Protein AF-A0AA97G6Q7-F1 (afdb_monomer_lite)

Foldseek 3Di:
DDDDDQLVVQLVLLVVLVHDNVVSNCLSPDPDDPVVSCPDPSNCSSVDPVVCVVVVDDDPVVVVCVVVPD

Secondary structure (DSSP, 8-state):
------HHHHHHHHHHTT--HHHHHHHHH----HHHHHTSHHHHHHT-HHHHHHTTPPPHHHHHHHHH--

pLDDT: mean 90.84, std 8.01, range [47.03, 96.0]

Structure (mmCIF, N/CA/C/O backbone):
data_AF-A0AA97G6Q7-F1
#
_entry.id   AF-A0AA97G6Q7-F1
#
loop_
_atom_site.group_PDB
_atom_site.id
_atom_site.type_symbol
_atom_site.label_atom_id
_atom_site.label_alt_id
_atom_site.label_comp_id
_atom_site.label_asym_id
_atom_site.label_entity_id
_atom_site.label_seq_id
_atom_site.pdbx_PDB_ins_code
_atom_site.Cartn_x
_atom_site.Cartn_y
_atom_site.Cartn_z
_atom_site.occupancy
_atom_site.B_iso_or_equiv
_atom_site.auth_seq_id
_atom_site.auth_comp_id
_atom_site.auth_asym_id
_atom_site.auth_atom_id
_atom_site.pdbx_PDB_model_num
ATOM 1 N N . MET A 1 1 ? 7.611 -7.977 15.166 1.00 47.03 1 MET A N 1
ATOM 2 C CA . MET A 1 1 ? 8.570 -8.413 14.121 1.00 47.03 1 MET A CA 1
ATOM 3 C C . MET A 1 1 ? 8.281 -7.648 12.831 1.00 47.03 1 MET A C 1
ATOM 5 O O . MET A 1 1 ? 7.131 -7.585 12.420 1.00 47.03 1 MET A O 1
ATOM 9 N N . LYS A 1 2 ? 9.279 -6.997 12.223 1.00 65.19 2 LYS A N 1
ATOM 10 C CA . LYS A 1 2 ? 9.079 -6.166 11.023 1.00 65.19 2 LYS A CA 1
ATOM 11 C C . LYS A 1 2 ? 8.930 -7.041 9.778 1.00 65.19 2 LYS A C 1
ATOM 13 O O . LYS A 1 2 ? 9.882 -7.721 9.404 1.00 65.19 2 LYS A O 1
ATOM 18 N N . GLN A 1 3 ? 7.779 -6.992 9.112 1.00 75.25 3 GLN A N 1
ATOM 19 C CA . GLN A 1 3 ? 7.565 -7.751 7.880 1.00 75.25 3 GLN A CA 1
ATOM 20 C C . GLN A 1 3 ? 8.323 -7.090 6.719 1.00 75.25 3 GLN A C 1
ATOM 22 O O . GLN A 1 3 ? 8.076 -5.933 6.376 1.00 75.25 3 GLN A O 1
ATOM 27 N N . ARG A 1 4 ? 9.292 -7.810 6.139 1.00 72.25 4 ARG A N 1
ATOM 28 C CA . ARG A 1 4 ? 10.059 -7.364 4.968 1.00 72.25 4 ARG A CA 1
ATOM 29 C C . ARG A 1 4 ? 9.579 -8.120 3.727 1.00 72.25 4 ARG A C 1
ATOM 31 O O . ARG A 1 4 ? 10.069 -9.222 3.479 1.00 72.25 4 ARG A O 1
ATOM 38 N N . PRO A 1 5 ? 8.631 -7.576 2.945 1.00 81.81 5 PRO A N 1
ATOM 39 C CA . PRO A 1 5 ? 8.209 -8.242 1.724 1.00 81.81 5 PRO A CA 1
ATOM 40 C C . PRO A 1 5 ? 9.370 -8.282 0.726 1.00 81.81 5 PRO A C 1
ATOM 42 O O . PRO A 1 5 ? 10.110 -7.307 0.571 1.00 81.81 5 PRO A O 1
ATOM 45 N N . LYS A 1 6 ? 9.513 -9.406 0.013 1.00 92.06 6 LYS A N 1
ATOM 46 C CA . LYS A 1 6 ? 10.425 -9.492 -1.136 1.00 92.06 6 LYS A CA 1
ATOM 47 C C . LYS A 1 6 ? 10.051 -8.405 -2.164 1.00 92.06 6 LYS A C 1
ATOM 49 O O . LYS A 1 6 ? 8.863 -8.085 -2.274 1.00 92.06 6 LYS A O 1
ATOM 54 N N . PRO A 1 7 ? 11.000 -7.882 -2.965 1.00 92.44 7 PRO A N 1
ATOM 55 C CA . PRO A 1 7 ? 10.732 -6.852 -3.979 1.00 92.44 7 PRO A CA 1
ATOM 56 C C . PRO A 1 7 ? 9.508 -7.143 -4.858 1.00 92.44 7 PRO A C 1
ATOM 58 O O . PRO A 1 7 ? 8.656 -6.280 -5.045 1.00 92.44 7 PRO A O 1
ATOM 61 N N . LYS A 1 8 ? 9.356 -8.398 -5.299 1.00 94.62 8 LYS A N 1
ATOM 62 C CA . LYS A 1 8 ? 8.209 -8.869 -6.092 1.00 94.62 8 LYS A CA 1
ATOM 63 C C . LYS A 1 8 ? 6.869 -8.718 -5.364 1.00 94.62 8 LYS A C 1
ATOM 65 O O . LYS A 1 8 ? 5.884 -8.301 -5.964 1.00 94.62 8 LYS A O 1
ATOM 70 N N . THR A 1 9 ? 6.826 -9.046 -4.075 1.00 93.38 9 THR A N 1
ATOM 71 C CA . THR A 1 9 ? 5.623 -8.900 -3.244 1.00 93.38 9 THR A CA 1
ATOM 72 C C . THR A 1 9 ? 5.312 -7.427 -3.007 1.00 93.38 9 THR A C 1
ATOM 74 O O . THR A 1 9 ? 4.167 -7.016 -3.144 1.00 93.38 9 THR A O 1
ATOM 77 N N . ARG A 1 10 ? 6.341 -6.614 -2.734 1.00 92.81 10 ARG A N 1
ATOM 78 C CA . ARG A 1 10 ? 6.201 -5.161 -2.579 1.00 92.81 10 ARG A CA 1
ATOM 79 C C . ARG A 1 10 ? 5.603 -4.522 -3.834 1.00 92.81 10 ARG A C 1
ATOM 81 O O . ARG A 1 10 ? 4.638 -3.780 -3.717 1.00 92.81 10 ARG A O 1
ATOM 88 N N . TYR A 1 11 ? 6.120 -4.863 -5.014 1.00 95.44 11 TYR A N 1
ATOM 89 C CA . TYR A 1 11 ? 5.576 -4.406 -6.295 1.00 95.44 11 TYR A CA 1
ATOM 90 C C . TYR A 1 11 ? 4.100 -4.782 -6.457 1.00 95.44 11 TYR A C 1
ATOM 92 O O . TYR A 1 11 ? 3.270 -3.912 -6.688 1.00 95.44 11 TYR A O 1
ATOM 100 N N . ARG A 1 12 ? 3.753 -6.064 -6.270 1.00 95.31 12 ARG A N 1
ATOM 101 C CA . ARG A 1 12 ? 2.368 -6.544 -6.407 1.00 95.31 12 ARG A CA 1
ATOM 102 C C . ARG A 1 12 ? 1.400 -5.817 -5.481 1.00 95.31 12 ARG A C 1
ATOM 104 O O . ARG A 1 12 ? 0.300 -5.492 -5.909 1.00 95.31 12 ARG A O 1
ATOM 111 N N . ASN A 1 13 ? 1.815 -5.542 -4.248 1.00 92.44 13 ASN A N 1
ATOM 112 C CA . ASN A 1 13 ? 0.988 -4.811 -3.294 1.00 92.44 13 ASN A CA 1
ATOM 113 C C . ASN A 1 13 ? 0.756 -3.365 -3.751 1.00 92.44 13 ASN A C 1
ATOM 115 O O . ASN A 1 13 ? -0.375 -2.904 -3.716 1.00 92.44 13 ASN A O 1
ATOM 119 N N . LEU A 1 14 ? 1.798 -2.682 -4.240 1.00 93.69 14 LEU A N 1
ATOM 120 C CA . LEU A 1 14 ? 1.673 -1.317 -4.765 1.00 93.69 14 LEU A CA 1
ATOM 121 C C . LEU A 1 14 ? 0.744 -1.260 -5.989 1.00 93.69 14 LEU A C 1
ATOM 123 O O . LEU A 1 14 ? -0.118 -0.390 -6.052 1.00 93.69 14 LEU A O 1
ATOM 127 N N . ILE A 1 15 ? 0.868 -2.215 -6.918 1.00 96.00 15 ILE A N 1
ATOM 128 C CA . ILE A 1 15 ? -0.032 -2.323 -8.079 1.00 96.00 15 ILE A CA 1
ATOM 129 C C . ILE A 1 15 ? -1.471 -2.597 -7.639 1.00 96.00 15 ILE A C 1
ATOM 131 O O . ILE A 1 15 ? -2.394 -1.973 -8.151 1.00 96.00 15 ILE A O 1
ATOM 135 N N . LYS A 1 16 ? -1.675 -3.499 -6.668 1.00 93.19 16 LYS A N 1
ATOM 136 C CA . LYS A 1 16 ? -3.008 -3.801 -6.128 1.00 93.19 16 LYS A CA 1
ATOM 137 C C . LYS A 1 16 ? -3.676 -2.556 -5.538 1.00 93.19 16 LYS A C 1
ATOM 139 O O . LYS A 1 16 ? -4.888 -2.422 -5.647 1.00 93.19 16 LYS A O 1
ATOM 144 N N . SER A 1 17 ? -2.895 -1.647 -4.958 1.00 90.44 17 SER A N 1
ATOM 145 C CA . SER A 1 17 ? -3.384 -0.365 -4.447 1.00 90.44 17 SER A CA 1
ATOM 146 C C . SER A 1 17 ? -3.525 0.734 -5.516 1.00 90.44 17 SER A C 1
ATOM 148 O O . SER A 1 17 ? -3.814 1.875 -5.171 1.00 90.44 17 SER A O 1
ATOM 150 N N . GLY A 1 18 ? -3.306 0.432 -6.801 1.00 92.38 18 GLY A N 1
ATOM 151 C CA . GLY A 1 18 ? -3.491 1.382 -7.904 1.00 92.38 18 GLY A CA 1
ATOM 152 C C . GLY A 1 18 ? -2.314 2.330 -8.155 1.00 92.38 18 GLY A C 1
ATOM 153 O O . GLY A 1 18 ? -2.478 3.355 -8.814 1.00 92.38 18 GLY A O 1
ATOM 154 N N . VAL A 1 19 ? -1.121 2.021 -7.637 1.00 93.81 19 VAL A N 1
ATOM 155 C CA . VAL A 1 19 ? 0.093 2.786 -7.957 1.00 93.81 19 VAL A CA 1
ATOM 156 C C . VAL A 1 19 ? 0.542 2.461 -9.383 1.00 93.81 19 VAL A C 1
ATOM 158 O O . VAL A 1 19 ? 0.580 1.298 -9.777 1.00 93.81 19 VAL A O 1
ATOM 161 N N . ASP A 1 20 ? 0.947 3.490 -10.128 1.00 95.38 20 ASP A N 1
ATOM 162 C CA . ASP A 1 20 ? 1.523 3.350 -11.469 1.00 95.38 20 ASP A CA 1
ATOM 163 C C . ASP A 1 20 ? 2.687 2.339 -11.522 1.00 95.38 20 ASP A C 1
ATOM 165 O O . ASP A 1 20 ? 3.520 2.266 -10.612 1.00 95.38 20 ASP A O 1
ATOM 169 N N . HIS A 1 21 ? 2.783 1.601 -12.630 1.00 95.62 21 HIS A N 1
ATOM 170 C CA . HIS A 1 21 ? 3.763 0.535 -12.829 1.00 95.62 21 HIS A CA 1
ATOM 171 C C . HIS A 1 21 ? 5.213 0.997 -12.667 1.00 95.62 21 HIS A C 1
ATOM 173 O O . HIS A 1 21 ? 6.008 0.313 -12.012 1.00 95.62 21 HIS A O 1
ATOM 179 N N . ILE A 1 22 ? 5.564 2.164 -13.210 1.00 95.38 22 ILE A N 1
ATOM 180 C CA . ILE A 1 22 ? 6.934 2.685 -13.179 1.00 95.38 22 ILE A C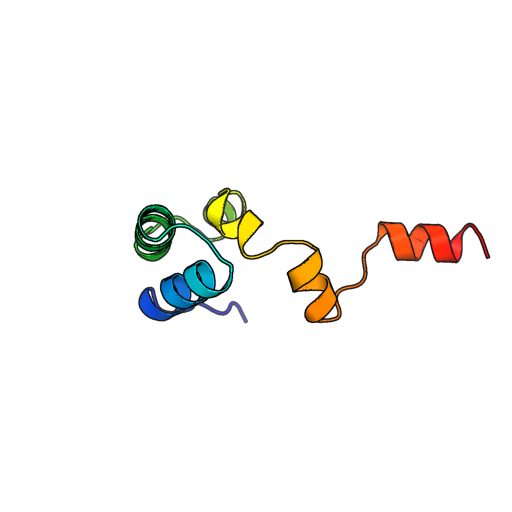A 1
ATOM 181 C C . ILE A 1 22 ? 7.291 3.096 -11.748 1.00 95.38 22 ILE A C 1
ATOM 183 O O . ILE A 1 22 ? 8.346 2.722 -11.220 1.00 95.38 22 ILE A O 1
ATOM 187 N N . LYS A 1 23 ? 6.380 3.806 -11.072 1.00 94.50 23 LYS A N 1
ATOM 188 C CA . LYS A 1 23 ? 6.554 4.201 -9.664 1.00 94.50 23 LYS A CA 1
ATOM 189 C C . LYS A 1 23 ? 6.639 2.983 -8.745 1.00 94.50 23 LYS A C 1
ATOM 191 O O . LYS A 1 23 ? 7.518 2.924 -7.882 1.00 94.50 23 LYS A O 1
ATOM 196 N N . ALA A 1 24 ? 5.776 1.991 -8.953 1.00 95.50 24 ALA A N 1
ATOM 197 C CA . ALA A 1 24 ? 5.770 0.756 -8.186 1.00 95.50 24 ALA A CA 1
ATOM 198 C C . ALA A 1 24 ? 7.081 -0.019 -8.359 1.00 95.50 24 ALA A C 1
ATOM 200 O O . ALA A 1 24 ? 7.645 -0.469 -7.363 1.00 95.50 24 ALA A O 1
ATOM 201 N N . ALA A 1 25 ? 7.605 -0.137 -9.584 1.00 95.50 25 ALA A N 1
ATOM 202 C CA . ALA A 1 25 ? 8.878 -0.805 -9.853 1.00 95.50 25 ALA A CA 1
ATOM 203 C C . ALA A 1 25 ? 10.059 -0.081 -9.182 1.00 95.50 25 ALA A C 1
ATOM 205 O O . ALA A 1 25 ? 10.873 -0.717 -8.509 1.00 95.50 25 ALA A O 1
ATOM 206 N N . SER A 1 26 ? 10.107 1.252 -9.277 1.00 95.19 26 SER A N 1
ATOM 207 C CA . SER A 1 26 ? 11.146 2.076 -8.646 1.00 95.19 26 SER A CA 1
ATOM 208 C C . SER A 1 26 ? 11.162 1.919 -7.121 1.00 95.19 26 SER A C 1
ATOM 210 O O . SER A 1 26 ? 12.197 1.608 -6.522 1.00 95.19 26 SER A O 1
ATOM 212 N N . ILE A 1 27 ? 9.998 2.027 -6.473 1.00 94.50 27 ILE A N 1
ATOM 213 C CA . ILE A 1 27 ? 9.881 1.813 -5.025 1.00 94.50 27 ILE A CA 1
ATOM 214 C C . ILE A 1 27 ? 10.170 0.357 -4.661 1.00 94.50 27 ILE A C 1
ATOM 216 O O . ILE A 1 27 ? 10.807 0.107 -3.637 1.00 94.50 27 ILE A O 1
ATOM 220 N N . ALA A 1 28 ? 9.767 -0.602 -5.500 1.00 93.81 28 ALA A N 1
ATOM 221 C CA . ALA A 1 28 ? 9.991 -2.026 -5.292 1.00 93.81 28 ALA A CA 1
ATOM 222 C C . ALA A 1 28 ? 11.458 -2.458 -5.402 1.00 93.81 28 ALA A C 1
ATOM 224 O O . ALA A 1 28 ? 11.840 -3.405 -4.714 1.00 93.81 28 ALA A O 1
ATOM 225 N N . ALA A 1 29 ? 12.279 -1.762 -6.185 1.00 94.06 29 ALA A N 1
ATOM 226 C CA . ALA A 1 29 ? 13.722 -1.989 -6.297 1.00 94.06 29 ALA A CA 1
ATOM 227 C C . ALA A 1 29 ? 14.545 -1.136 -5.314 1.00 94.06 29 ALA A C 1
ATOM 229 O O . ALA A 1 29 ? 15.712 -1.416 -5.062 1.00 94.06 29 ALA A O 1
ATOM 230 N N . SER A 1 30 ? 13.937 -0.108 -4.721 1.00 93.06 30 SER A N 1
ATOM 231 C CA . SER A 1 30 ? 14.633 0.847 -3.866 1.00 93.06 30 SER A CA 1
ATOM 232 C C . SER A 1 30 ? 15.280 0.200 -2.635 1.00 93.06 30 SER A C 1
ATOM 234 O O . SER A 1 30 ? 14.595 -0.433 -1.822 1.00 93.06 30 SER A O 1
ATOM 236 N N . SER A 1 31 ? 16.578 0.461 -2.446 1.00 91.25 31 SER A N 1
ATOM 237 C CA . SER A 1 31 ? 17.362 0.112 -1.246 1.00 91.25 31 SER A CA 1
ATOM 238 C C . SER A 1 31 ? 17.128 1.072 -0.075 1.00 91.25 31 SER A C 1
ATOM 240 O O . SER A 1 31 ? 17.803 1.006 0.953 1.00 91.25 31 SER A O 1
ATOM 242 N N . LYS A 1 32 ? 16.214 2.040 -0.226 1.00 91.12 32 LYS A N 1
ATOM 243 C CA . LYS A 1 32 ? 15.963 3.042 0.805 1.00 91.12 32 LYS A CA 1
ATOM 244 C C . LYS A 1 32 ? 15.270 2.392 2.019 1.00 91.12 32 LYS A C 1
ATOM 246 O O . LYS A 1 32 ? 14.457 1.482 1.886 1.00 91.12 32 LYS A O 1
ATOM 251 N N . GLY A 1 33 ? 15.609 2.862 3.222 1.00 90.75 33 GLY A N 1
ATOM 252 C CA . GLY A 1 33 ? 15.029 2.345 4.462 1.00 90.75 33 GLY A CA 1
ATOM 253 C C . GLY A 1 33 ? 13.527 2.625 4.569 1.00 90.75 33 GLY A C 1
ATOM 254 O O . GLY A 1 33 ? 13.025 3.593 4.003 1.00 90.75 33 GLY A O 1
ATOM 255 N N . TYR A 1 34 ? 12.819 1.800 5.340 1.00 89.25 34 TYR A N 1
ATOM 256 C CA . TYR A 1 34 ? 11.354 1.841 5.459 1.00 89.25 34 TYR A CA 1
ATOM 257 C C . TYR A 1 34 ? 10.802 3.206 5.864 1.00 89.25 34 TYR A C 1
ATOM 259 O O . TYR A 1 34 ? 9.848 3.649 5.250 1.00 89.25 34 TYR A O 1
ATOM 267 N N . TYR A 1 35 ? 11.427 3.887 6.828 1.00 91.44 35 TYR A N 1
ATOM 268 C CA . TYR A 1 35 ? 10.995 5.221 7.259 1.00 91.44 35 TYR A CA 1
ATOM 269 C C . TYR A 1 35 ? 11.076 6.263 6.135 1.00 91.44 35 TYR A C 1
ATOM 271 O O . TYR A 1 35 ? 10.255 7.165 6.024 1.00 91.44 35 TYR A O 1
ATOM 279 N N . ARG A 1 36 ? 12.069 6.128 5.253 1.00 94.19 36 ARG A N 1
ATOM 280 C CA . ARG A 1 36 ? 12.191 7.012 4.095 1.00 94.19 36 ARG A CA 1
ATOM 281 C C . ARG A 1 36 ? 11.192 6.640 3.003 1.00 94.19 36 ARG A C 1
ATOM 283 O O . ARG A 1 36 ? 10.666 7.528 2.349 1.00 94.19 36 ARG A O 1
ATOM 290 N N . LEU A 1 37 ? 10.919 5.347 2.823 1.00 92.25 37 LEU A N 1
ATOM 291 C CA . LEU A 1 37 ? 9.923 4.868 1.864 1.00 92.25 37 LEU A CA 1
ATOM 292 C C . LEU A 1 37 ? 8.487 5.165 2.301 1.00 92.25 37 LEU A C 1
ATOM 294 O O . LEU A 1 37 ? 7.674 5.488 1.447 1.00 92.25 37 LEU A O 1
ATOM 298 N N . SER A 1 38 ? 8.172 5.125 3.596 1.00 91.75 38 SER A N 1
ATOM 299 C CA . SER A 1 38 ? 6.821 5.393 4.107 1.00 91.75 38 SER A CA 1
ATOM 300 C C . SER A 1 38 ? 6.341 6.811 3.812 1.00 91.75 38 SER A C 1
ATOM 302 O O . SER A 1 38 ? 5.146 7.042 3.705 1.00 91.75 38 SER A O 1
ATOM 304 N N . ARG A 1 39 ? 7.273 7.751 3.638 1.00 93.88 39 ARG A N 1
ATOM 305 C CA . ARG A 1 39 ? 6.991 9.145 3.275 1.00 93.88 39 ARG A CA 1
ATOM 306 C C . ARG A 1 39 ? 6.854 9.366 1.767 1.00 93.88 39 ARG A C 1
ATOM 308 O O . ARG A 1 39 ? 6.601 10.486 1.342 1.00 93.88 39 ARG A O 1
ATOM 315 N N . THR A 1 40 ? 7.082 8.340 0.945 1.00 94.31 40 THR A N 1
ATOM 316 C CA . THR A 1 40 ? 6.937 8.470 -0.510 1.00 94.31 40 THR A CA 1
ATOM 317 C C . THR A 1 40 ? 5.471 8.407 -0.906 1.00 94.31 40 THR A C 1
ATOM 319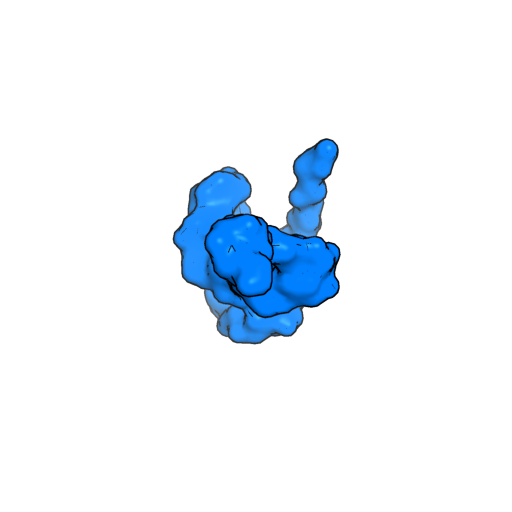 O O . THR A 1 40 ? 4.708 7.617 -0.350 1.00 94.31 40 THR A O 1
ATOM 322 N N . PHE A 1 41 ? 5.102 9.189 -1.921 1.00 93.44 41 PHE A N 1
ATOM 323 C CA . PHE A 1 41 ? 3.726 9.268 -2.411 1.00 93.44 41 PHE A CA 1
ATOM 324 C C . PHE A 1 41 ? 3.143 7.895 -2.769 1.00 93.44 41 PHE A C 1
ATOM 326 O O . PHE A 1 41 ? 2.043 7.570 -2.353 1.00 93.44 41 PHE A O 1
ATOM 333 N N . ALA A 1 42 ? 3.907 7.047 -3.462 1.00 92.62 42 ALA A N 1
ATOM 334 C CA . ALA A 1 42 ? 3.465 5.703 -3.832 1.00 92.62 42 ALA A CA 1
ATOM 335 C C . ALA A 1 42 ? 3.117 4.825 -2.616 1.00 92.62 42 ALA A C 1
ATOM 337 O O . ALA A 1 42 ? 2.174 4.043 -2.670 1.00 92.62 42 ALA A O 1
ATOM 338 N N . VAL A 1 43 ? 3.869 4.941 -1.517 1.00 93.12 43 VAL A N 1
ATOM 339 C CA . VAL A 1 43 ? 3.591 4.163 -0.303 1.00 93.12 43 VAL A CA 1
ATOM 340 C C . VAL A 1 43 ? 2.416 4.751 0.470 1.00 93.12 43 VAL A C 1
ATOM 342 O O . VAL A 1 43 ? 1.604 3.977 0.958 1.00 93.12 43 VAL A O 1
ATOM 345 N N . GLN A 1 44 ? 2.286 6.077 0.546 1.00 94.12 44 GLN A N 1
ATOM 346 C CA . GLN A 1 44 ? 1.121 6.713 1.174 1.00 94.12 44 GLN A CA 1
ATOM 347 C C . GLN A 1 44 ? -0.172 6.451 0.401 1.00 94.12 44 GLN A C 1
ATOM 349 O O . GLN A 1 44 ? -1.195 6.160 1.002 1.00 94.12 44 GLN A O 1
ATOM 354 N N . GLN A 1 45 ? -0.114 6.467 -0.929 1.00 92.88 45 GLN A N 1
ATOM 355 C CA . GLN A 1 45 ? -1.237 6.080 -1.775 1.00 92.88 45 GLN A CA 1
ATOM 356 C C . GLN A 1 45 ? -1.641 4.622 -1.523 1.00 92.88 45 GLN A C 1
ATOM 358 O O . GLN A 1 45 ? -2.825 4.309 -1.465 1.00 92.88 45 GLN A O 1
ATOM 363 N N . ALA A 1 46 ? -0.658 3.733 -1.348 1.00 91.75 46 ALA A N 1
ATOM 364 C CA . ALA A 1 46 ? -0.927 2.331 -1.065 1.00 91.75 46 ALA A CA 1
ATOM 365 C C . ALA A 1 46 ? -1.419 2.060 0.366 1.00 91.75 46 ALA A C 1
ATOM 367 O O . ALA A 1 46 ? -2.161 1.102 0.571 1.00 91.75 46 ALA A O 1
ATOM 368 N N . LEU A 1 47 ? -0.995 2.877 1.333 1.00 90.62 47 LEU A N 1
ATOM 369 C CA . LEU A 1 47 ? -1.368 2.828 2.749 1.00 90.62 47 LEU A CA 1
ATOM 370 C C . LEU A 1 47 ? -2.242 4.037 3.105 1.00 90.62 47 LEU A C 1
ATOM 372 O O . LEU A 1 47 ? -1.886 4.823 3.982 1.00 90.62 47 LEU A O 1
ATOM 376 N N . ASN A 1 48 ? -3.346 4.203 2.382 1.00 91.69 48 ASN A N 1
ATOM 377 C CA . ASN A 1 48 ? -4.298 5.276 2.641 1.00 91.69 48 ASN A CA 1
ATOM 378 C C . ASN A 1 48 ? -5.221 4.933 3.825 1.00 91.69 48 ASN A C 1
ATOM 380 O O . ASN A 1 48 ? -5.306 3.776 4.250 1.00 91.69 48 ASN A O 1
ATOM 384 N N . ASP A 1 49 ? -5.941 5.934 4.327 1.00 90.81 49 ASP A N 1
ATOM 385 C CA . ASP A 1 49 ? -6.822 5.772 5.488 1.00 90.81 49 ASP A CA 1
ATOM 386 C C . ASP A 1 49 ? -7.892 4.702 5.237 1.00 90.81 49 ASP A C 1
ATOM 388 O O . ASP A 1 49 ? -8.060 3.803 6.054 1.00 90.81 49 ASP A O 1
ATOM 392 N N . THR A 1 50 ? -8.485 4.671 4.037 1.00 91.12 50 THR A N 1
ATOM 393 C CA . THR A 1 50 ? -9.482 3.649 3.667 1.00 91.12 50 THR A CA 1
ATOM 394 C C . THR A 1 50 ? -8.935 2.221 3.737 1.00 91.12 50 THR A C 1
ATOM 396 O O . THR A 1 50 ? -9.635 1.285 4.117 1.00 91.12 50 THR A O 1
ATOM 399 N N . PHE A 1 51 ? -7.670 2.008 3.367 1.00 90.62 51 PHE A N 1
ATOM 400 C CA . PHE A 1 51 ? -7.033 0.700 3.447 1.00 90.62 51 PHE A CA 1
ATOM 401 C C . PHE A 1 51 ? -6.799 0.306 4.906 1.00 90.62 51 PHE A C 1
ATOM 403 O O . PHE A 1 51 ? -6.996 -0.852 5.266 1.00 90.62 51 PHE A O 1
ATOM 410 N N . LEU A 1 52 ? -6.404 1.261 5.747 1.00 92.06 52 LEU A N 1
ATOM 411 C CA . LEU A 1 52 ? -6.183 1.034 7.171 1.00 92.06 52 LEU A CA 1
ATOM 412 C C . LEU A 1 52 ? -7.498 0.772 7.919 1.00 92.06 52 LEU A C 1
ATOM 414 O O . LEU A 1 52 ? -7.551 -0.146 8.735 1.00 92.06 52 LEU A O 1
ATOM 418 N N . GLU A 1 53 ? -8.566 1.491 7.593 1.00 93.81 53 GLU A N 1
ATOM 419 C CA . GLU A 1 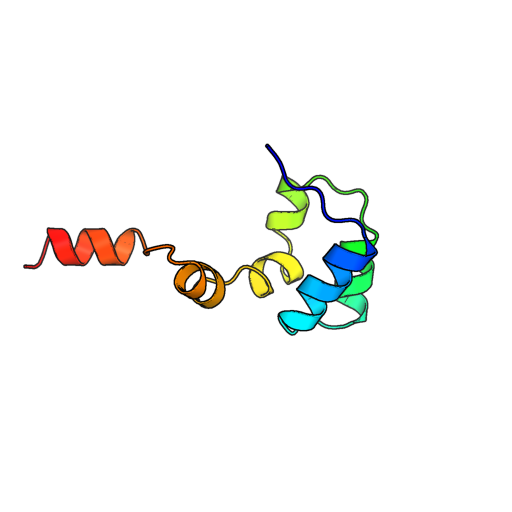53 ? -9.916 1.253 8.118 1.00 93.81 53 GLU A CA 1
ATOM 420 C C . GLU A 1 53 ? -10.424 -0.145 7.759 1.00 93.81 53 GLU A C 1
ATOM 422 O O . GLU A 1 53 ? -10.930 -0.860 8.621 1.00 93.81 53 GLU A O 1
ATOM 427 N N . ASN A 1 54 ? -10.197 -0.593 6.519 1.00 92.69 54 ASN A N 1
ATOM 428 C CA . ASN A 1 54 ? -10.521 -1.959 6.089 1.00 92.69 54 ASN A CA 1
ATOM 429 C C . ASN A 1 54 ? -9.730 -3.039 6.850 1.00 92.69 54 ASN A C 1
ATOM 431 O O . ASN A 1 54 ? -10.176 -4.181 6.945 1.00 92.69 54 ASN A O 1
ATOM 435 N N . LEU A 1 55 ? -8.558 -2.700 7.397 1.00 91.94 55 LEU A N 1
ATOM 436 C CA . LEU A 1 55 ? -7.803 -3.577 8.298 1.00 91.94 55 LEU A CA 1
ATOM 437 C C . LEU A 1 55 ? -8.312 -3.526 9.750 1.00 91.94 55 LEU A C 1
ATOM 439 O O . LEU A 1 55 ? -7.801 -4.262 10.593 1.00 91.94 55 LEU A O 1
ATOM 443 N N . GLY A 1 56 ? -9.299 -2.678 10.046 1.00 94.06 56 GLY A N 1
ATOM 444 C CA . GLY A 1 56 ? -9.858 -2.463 11.378 1.00 94.06 56 GLY A CA 1
ATOM 445 C C . GLY A 1 56 ? -9.167 -1.355 12.175 1.00 94.06 56 GLY A C 1
ATOM 446 O O . GLY A 1 56 ? -9.373 -1.270 13.386 1.00 94.06 56 GLY A O 1
ATOM 447 N N . LEU A 1 57 ? -8.333 -0.517 11.544 1.00 94.44 57 LEU A N 1
ATOM 448 C CA . LEU A 1 57 ? -7.745 0.635 12.224 1.00 94.44 57 LEU A CA 1
ATOM 449 C C . LEU A 1 57 ? -8.794 1.737 12.382 1.00 94.44 57 LEU A C 1
ATOM 451 O O . LEU A 1 57 ? -9.332 2.236 11.400 1.00 94.44 57 LEU A O 1
ATOM 455 N N . VAL A 1 58 ? -9.047 2.146 13.622 1.00 93.25 58 VAL A N 1
ATOM 456 C CA . VAL A 1 58 ? -9.961 3.252 13.923 1.00 93.25 58 VAL A CA 1
ATOM 457 C C . VAL A 1 58 ? -9.189 4.569 13.943 1.00 93.25 58 VAL A C 1
ATOM 459 O O . VAL A 1 58 ? -8.142 4.672 14.587 1.00 93.25 58 VAL A O 1
ATOM 462 N N . SER A 1 59 ? -9.723 5.585 13.266 1.00 93.00 59 SER A N 1
ATOM 463 C CA . SER A 1 59 ? -9.194 6.947 13.316 1.00 93.00 59 SER A CA 1
ATOM 464 C C . SER A 1 59 ? -9.258 7.506 14.739 1.00 93.00 59 SER A C 1
ATOM 466 O O . SER A 1 59 ? -10.291 7.474 15.413 1.00 93.00 59 SE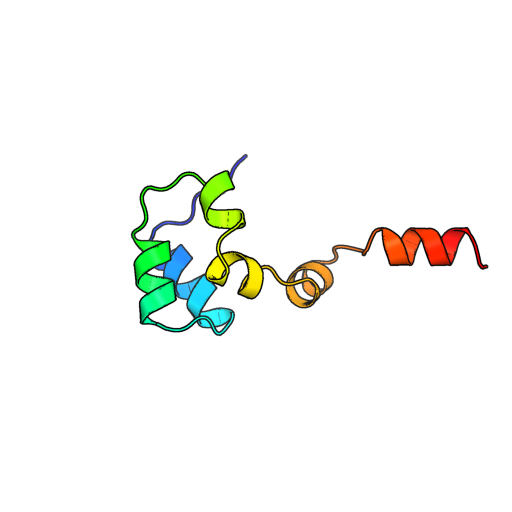R A O 1
ATOM 468 N N . LEU A 1 60 ? -8.136 8.060 15.206 1.00 93.44 60 LEU A N 1
ATOM 469 C CA . LEU A 1 60 ? -8.045 8.654 16.540 1.00 93.44 60 LEU A CA 1
ATOM 470 C C . LEU A 1 60 ? -8.946 9.888 16.680 1.00 93.44 60 LEU A C 1
ATOM 472 O O . LEU A 1 60 ? -9.473 10.151 17.761 1.00 93.44 60 LEU A O 1
ATOM 476 N N . ILE A 1 61 ? -9.120 10.642 15.592 1.00 92.88 61 ILE A N 1
ATOM 477 C CA . ILE A 1 61 ? -9.989 11.820 15.573 1.00 92.88 61 ILE A CA 1
ATOM 478 C C . ILE A 1 61 ? -11.445 11.396 15.752 1.00 92.88 61 ILE A C 1
ATOM 480 O O . ILE A 1 61 ? -12.136 11.972 16.590 1.00 92.88 61 ILE A O 1
ATOM 484 N N . ASP A 1 62 ? -11.872 10.341 15.061 1.00 91.81 62 ASP A N 1
ATOM 485 C CA . ASP A 1 62 ? -13.240 9.827 15.161 1.00 91.81 62 ASP A CA 1
ATOM 486 C C . ASP A 1 62 ? -13.530 9.294 16.564 1.00 91.81 6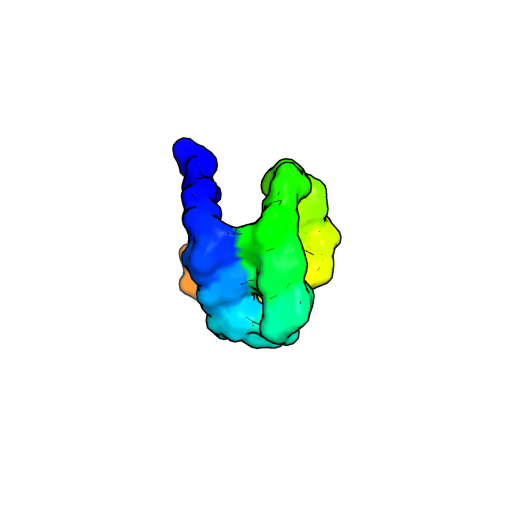2 ASP A C 1
ATOM 488 O O . ASP A 1 62 ? -14.589 9.563 17.132 1.00 91.81 62 ASP A O 1
ATOM 492 N N . LEU A 1 63 ? -12.560 8.597 17.167 1.00 93.69 63 LEU A N 1
ATOM 493 C CA . LEU A 1 63 ? -12.660 8.129 18.549 1.00 93.69 63 LEU A CA 1
ATOM 494 C C . LEU A 1 63 ? -12.791 9.309 19.519 1.00 93.69 63 LEU A C 1
ATOM 496 O O . LEU A 1 63 ? -13.654 9.298 20.395 1.00 93.69 63 LEU A O 1
ATOM 500 N N . ARG A 1 64 ? -11.976 10.354 19.339 1.00 94.38 64 ARG A N 1
ATOM 501 C CA . ARG A 1 64 ? -12.030 11.557 20.175 1.00 94.38 64 ARG A CA 1
ATOM 502 C C . ARG A 1 64 ? -13.363 12.292 20.042 1.00 94.38 64 ARG A C 1
ATOM 504 O O . ARG A 1 64 ? -13.908 12.717 21.054 1.00 94.38 64 ARG A O 1
ATOM 511 N N . ILE A 1 65 ? -13.883 12.457 18.826 1.00 94.81 65 ILE A N 1
ATOM 512 C CA . ILE A 1 65 ? -15.183 13.102 18.596 1.00 94.81 65 ILE A CA 1
ATOM 513 C C . ILE A 1 65 ? -16.286 12.290 19.271 1.00 94.81 65 ILE A C 1
ATOM 515 O O . ILE A 1 65 ? -17.054 12.860 20.037 1.00 94.81 65 ILE A O 1
ATOM 519 N N . ARG A 1 66 ? -16.302 10.965 19.072 1.00 93.44 66 ARG A N 1
ATOM 520 C CA . ARG A 1 66 ? -17.251 10.054 19.727 1.00 93.44 66 ARG A CA 1
ATOM 521 C C . ARG A 1 66 ? -17.207 10.154 21.253 1.00 93.44 66 ARG A C 1
ATOM 523 O O . ARG A 1 66 ? -18.239 10.036 21.896 1.00 93.44 66 ARG A O 1
ATOM 530 N N . PHE A 1 67 ? -16.022 10.328 21.835 1.00 93.69 67 PHE A N 1
ATOM 531 C CA . PHE A 1 67 ? -15.866 10.441 23.285 1.00 93.69 67 PHE A CA 1
ATOM 532 C C . PHE A 1 67 ? -16.320 11.806 23.8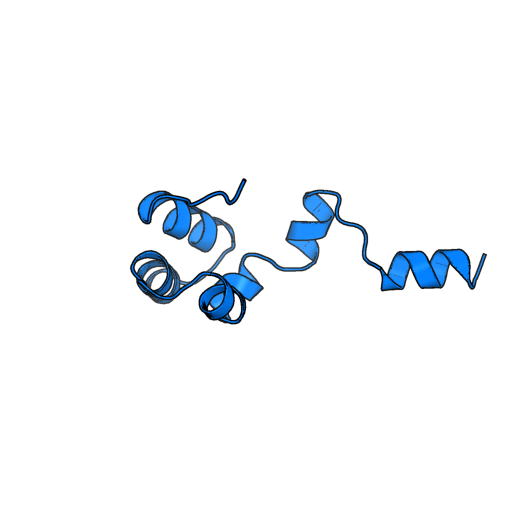27 1.00 93.69 67 PHE A C 1
ATOM 534 O O . PHE A 1 67 ? -16.903 11.876 24.904 1.00 93.69 67 PHE A O 1
ATOM 541 N N . ASN A 1 68 ? -16.052 12.889 23.092 1.00 91.94 68 ASN A N 1
ATOM 542 C CA . ASN A 1 68 ? -16.329 14.256 23.540 1.00 91.94 68 ASN A CA 1
ATOM 543 C C . ASN A 1 68 ? -17.753 14.739 23.226 1.00 91.94 68 ASN A C 1
ATOM 545 O O . ASN A 1 68 ? -18.235 15.651 23.894 1.00 91.94 68 ASN A O 1
ATOM 549 N N . TYR A 1 69 ? -18.394 14.168 22.208 1.00 84.75 69 TYR A N 1
ATOM 550 C CA . TYR A 1 69 ? -19.747 14.505 21.769 1.00 84.75 69 TYR A CA 1
ATOM 551 C C . TYR A 1 69 ? -20.597 13.225 21.753 1.00 84.75 69 TYR A C 1
ATOM 553 O O . TYR A 1 69 ? -20.747 12.625 20.684 1.00 84.75 69 TYR A O 1
ATOM 561 N N . PRO A 1 70 ? -21.066 12.760 22.927 1.00 63.94 70 PRO A N 1
ATOM 562 C CA . PRO A 1 70 ? -21.992 11.635 23.008 1.00 63.94 70 PRO A CA 1
ATOM 563 C C . PRO A 1 70 ? -23.359 11.960 22.394 1.00 63.94 70 PRO A C 1
ATOM 565 O O . PRO A 1 70 ? -23.793 13.134 22.481 1.00 63.94 70 PRO A O 1
#

Radius of gyration: 15.04 Å; chains: 1; bounding box: 39×24×37 Å

Sequence (70 aa):
MKQRPKPKTRYRNLIKSGVDHIKAASIAASSKGYYRLSRTFAVQQALNDTFLENLGLVSLIDLRIRFNYP